Protein AF-A0A960IHN1-F1 (afdb_monomer)

Foldseek 3Di:
DQAVVQLVVDDPQQNLLVVLCVVQPCQPCPPVCCPDPQWPDPDPQKIKGWRQFTNVRSCVVRPHPPPDPPDGDGFTKIWIWGDDPDHDIDGQHIHGCVVVVDPVVVVVVVVSSVVSVVVVVVVVVVD

Radius of gyration: 14.68 Å; Cα contacts (8 Å, |Δi|>4): 184; chains: 1; bounding box: 37×28×40 Å

Sequence (127 aa):
MPFERFMSDLTEDAIDALDLALELVLRVRGIDLVRTEWLKPLGGGLHEFRVRHDAGEVSRMFGGSLEHAQKRHRVLLRVFVHFHGDRVVLLLGGYDKGRDPKPRRQEQEIRKARRLLQQFRDQQRRR

Solvent-accessible surface area (backbone atoms only — not comparable to full-atom values): 7153 Å² total; per-residue (Å²): 107,62,33,59,56,38,58,72,74,50,53,70,69,51,46,50,16,47,52,48,41,42,60,59,44,46,68,69,49,49,76,70,34,57,84,43,91,46,20,43,80,70,58,97,68,37,29,38,36,43,46,67,46,28,40,41,54,45,16,72,76,61,74,51,88,64,88,73,59,87,67,91,54,93,34,36,38,40,34,33,34,33,71,52,78,96,83,40,76,45,73,50,23,49,49,53,38,68,83,51,71,51,67,70,55,54,54,51,52,53,53,51,33,53,52,52,52,49,53,53,53,56,53,58,75,75,106

Mean predicted aligned error: 4.45 Å
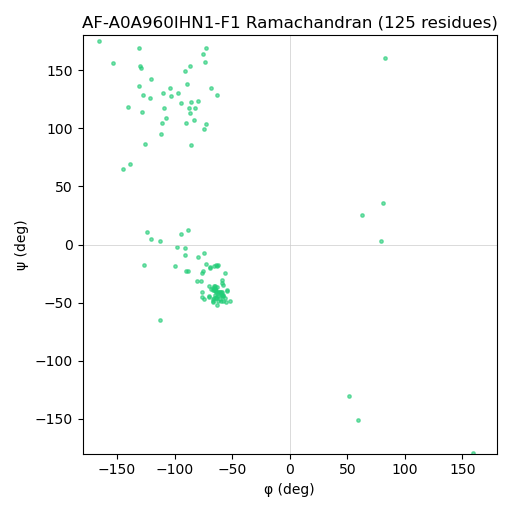
Secondary structure (DSSP, 8-state):
-HHHHHHHTS-HHHHHHHHHIIIIIIHHHGGGGGGSTTEEEEETTEEEEEE-S-HHHHHHHHT-------S-----EEEEEEEETTTEEEEEEEEETTT---HHHHHHHHHHHHHHHHHHHHHHHT-

Structure (mmCIF, N/CA/C/O backbone):
data_AF-A0A960IHN1-F1
#
_entry.id   AF-A0A960IHN1-F1
#
loop_
_atom_site.group_PDB
_atom_site.id
_atom_site.type_symbol
_atom_site.label_atom_id
_atom_site.label_alt_id
_atom_site.label_comp_id
_atom_site.label_asym_id
_atom_site.label_entity_id
_atom_site.label_seq_id
_atom_site.pdbx_PDB_ins_code
_atom_site.Cartn_x
_atom_site.Cartn_y
_atom_site.Cartn_z
_atom_site.occupancy
_atom_site.B_iso_or_equiv
_atom_site.auth_seq_id
_atom_site.auth_comp_id
_atom_site.auth_asym_id
_atom_site.auth_atom_id
_atom_site.pdbx_PDB_model_num
ATOM 1 N N . MET A 1 1 ? -4.156 14.069 -0.110 1.00 63.16 1 MET A N 1
ATOM 2 C CA . MET A 1 1 ? -3.957 12.988 0.889 1.00 63.16 1 MET A CA 1
ATOM 3 C C . MET A 1 1 ? -2.505 12.490 0.865 1.00 63.16 1 MET A C 1
ATOM 5 O O . MET A 1 1 ? -1.876 12.590 -0.181 1.00 63.16 1 MET A O 1
ATOM 9 N N . PRO A 1 2 ? -1.922 11.980 1.970 1.00 80.75 2 PRO A N 1
ATOM 10 C CA . PRO A 1 2 ? -0.522 11.520 1.997 1.00 80.75 2 PRO A CA 1
ATOM 11 C C . PRO A 1 2 ? -0.197 10.404 0.992 1.00 80.75 2 PRO A C 1
ATOM 13 O O . PRO A 1 2 ? 0.917 10.358 0.481 1.00 80.75 2 PRO A O 1
ATOM 16 N N . PHE A 1 3 ? -1.171 9.546 0.676 1.00 88.44 3 PHE A N 1
ATOM 17 C CA . PHE A 1 3 ? -1.033 8.510 -0.348 1.00 88.44 3 PHE A CA 1
ATOM 18 C C . PHE A 1 3 ? -0.975 9.079 -1.777 1.00 88.44 3 PHE A C 1
ATOM 20 O O . PHE A 1 3 ? -0.087 8.705 -2.530 1.00 88.44 3 PHE A O 1
ATOM 27 N N . GLU A 1 4 ? -1.833 10.041 -2.130 1.00 88.62 4 GLU A N 1
ATOM 28 C CA . GLU A 1 4 ? -1.804 10.705 -3.451 1.00 88.62 4 GLU A CA 1
ATOM 29 C C . GLU A 1 4 ? -0.458 11.385 -3.725 1.00 88.62 4 GLU A C 1
ATOM 31 O O . GLU A 1 4 ? 0.080 11.286 -4.820 1.00 88.62 4 GLU A O 1
ATOM 36 N N . ARG A 1 5 ? 0.122 12.039 -2.708 1.00 89.50 5 ARG A N 1
ATOM 37 C CA . ARG A 1 5 ? 1.457 12.644 -2.828 1.00 89.50 5 ARG A CA 1
ATOM 38 C C . ARG A 1 5 ? 2.542 11.590 -3.041 1.00 89.50 5 ARG A C 1
ATOM 40 O O . ARG A 1 5 ? 3.489 11.819 -3.776 1.00 89.50 5 ARG A O 1
ATOM 47 N N . PHE A 1 6 ? 2.422 10.448 -2.372 1.00 90.88 6 PHE A N 1
ATOM 48 C CA . PHE A 1 6 ? 3.329 9.333 -2.608 1.00 90.88 6 PHE A CA 1
ATOM 49 C C . PHE A 1 6 ? 3.215 8.825 -4.054 1.00 90.88 6 PHE A C 1
ATOM 51 O O . PHE A 1 6 ? 4.248 8.651 -4.689 1.00 90.88 6 PHE A O 1
ATOM 58 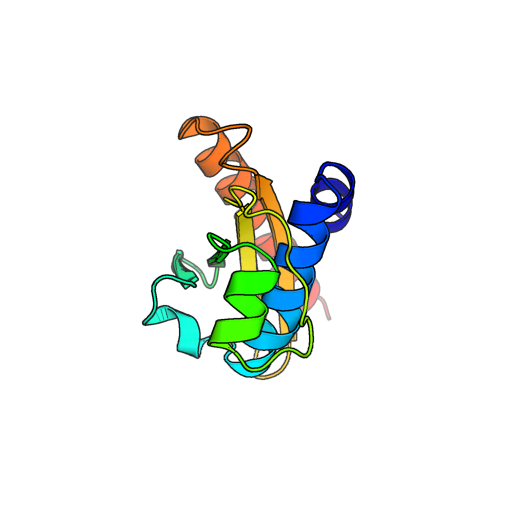N N . MET A 1 7 ? 1.997 8.664 -4.583 1.00 91.19 7 MET A N 1
ATOM 59 C CA . MET A 1 7 ? 1.762 8.262 -5.977 1.00 91.19 7 MET A CA 1
ATOM 60 C C . MET A 1 7 ? 2.384 9.240 -6.980 1.00 91.19 7 MET A C 1
ATOM 62 O O . MET A 1 7 ? 3.028 8.802 -7.925 1.00 91.19 7 MET A O 1
ATOM 66 N N . SER A 1 8 ? 2.256 10.554 -6.758 1.00 90.00 8 SER A N 1
ATOM 67 C CA . SER A 1 8 ? 2.804 11.565 -7.676 1.00 90.00 8 SER A CA 1
ATOM 68 C C . SER A 1 8 ? 4.334 11.586 -7.754 1.00 90.00 8 SER A C 1
ATOM 70 O O . SER A 1 8 ? 4.884 12.153 -8.692 1.00 90.00 8 SER A O 1
ATOM 72 N N . ASP A 1 9 ? 5.023 11.004 -6.768 1.00 90.94 9 ASP A N 1
ATOM 73 C CA . ASP A 1 9 ? 6.488 10.953 -6.713 1.00 90.94 9 ASP A CA 1
ATOM 74 C C . ASP A 1 9 ? 7.071 9.685 -7.382 1.00 90.94 9 ASP A C 1
ATOM 76 O O . ASP A 1 9 ? 8.300 9.520 -7.416 1.00 90.94 9 ASP A O 1
ATOM 80 N N . LEU A 1 10 ? 6.213 8.774 -7.863 1.00 92.62 10 LEU A N 1
ATOM 81 C CA . LEU A 1 10 ? 6.591 7.511 -8.502 1.00 92.62 10 LEU A CA 1
ATOM 82 C C . LEU A 1 10 ? 6.844 7.672 -10.006 1.00 92.62 10 LEU A C 1
ATOM 84 O O . LEU A 1 10 ? 6.296 8.549 -10.666 1.00 92.62 10 LEU A O 1
ATOM 88 N N . THR A 1 11 ? 7.675 6.785 -10.552 1.00 91.69 11 THR A N 1
ATOM 89 C CA . THR A 1 11 ? 7.811 6.611 -12.004 1.00 91.69 11 THR A CA 1
ATOM 90 C C . THR A 1 11 ? 6.589 5.888 -12.566 1.00 91.69 11 THR A C 1
ATOM 92 O O . THR A 1 11 ? 5.955 5.124 -11.839 1.00 91.69 11 THR A O 1
ATOM 95 N N . GLU A 1 12 ? 6.315 6.045 -13.862 1.00 90.56 12 GLU A N 1
ATOM 96 C CA . GLU A 1 12 ? 5.202 5.363 -14.548 1.00 90.56 12 GLU A CA 1
ATOM 97 C C . GLU A 1 12 ? 5.223 3.842 -14.304 1.00 90.56 12 GLU A C 1
ATOM 99 O O . GLU A 1 12 ? 4.255 3.297 -13.786 1.00 90.56 12 GLU A O 1
ATOM 104 N N . ASP A 1 13 ? 6.377 3.181 -14.475 1.00 89.81 13 ASP A N 1
ATOM 105 C CA . ASP A 1 13 ? 6.506 1.732 -14.218 1.00 89.81 13 ASP A CA 1
ATOM 106 C C . ASP A 1 13 ? 6.150 1.319 -12.774 1.00 89.81 13 ASP A C 1
ATOM 108 O O . ASP A 1 13 ? 5.685 0.207 -12.512 1.00 89.81 13 ASP A O 1
ATOM 112 N N . ALA A 1 14 ? 6.425 2.195 -11.802 1.00 92.31 14 ALA A N 1
ATOM 113 C CA . ALA A 1 14 ? 6.147 1.933 -10.394 1.00 92.31 14 ALA A CA 1
ATOM 114 C C . ALA A 1 14 ? 4.675 2.198 -10.057 1.00 92.31 14 ALA A C 1
ATOM 116 O O . ALA A 1 14 ? 4.135 1.516 -9.185 1.00 92.31 14 ALA A O 1
ATOM 117 N N . ILE A 1 15 ? 4.043 3.153 -10.748 1.00 93.62 15 ILE A N 1
ATOM 118 C CA . ILE A 1 15 ? 2.598 3.392 -10.698 1.00 93.62 15 ILE A CA 1
ATOM 119 C C . ILE A 1 15 ? 1.873 2.163 -11.245 1.00 93.62 15 ILE A C 1
ATOM 121 O O . ILE A 1 15 ? 1.087 1.576 -10.510 1.00 93.62 15 ILE A O 1
ATOM 125 N N . ASP A 1 16 ? 2.229 1.685 -12.439 1.00 92.31 16 ASP A N 1
ATOM 126 C CA . ASP A 1 16 ? 1.598 0.509 -13.056 1.00 92.31 16 ASP A CA 1
ATOM 127 C C . ASP A 1 16 ? 1.707 -0.739 -12.169 1.00 92.31 16 ASP A C 1
ATOM 129 O O . ASP A 1 16 ? 0.744 -1.487 -11.968 1.00 92.31 16 ASP A O 1
ATOM 133 N N . ALA A 1 17 ? 2.891 -0.964 -11.592 1.00 93.12 17 ALA A N 1
ATOM 134 C CA . ALA A 1 17 ? 3.111 -2.073 -10.674 1.00 93.12 17 ALA A CA 1
ATOM 135 C C . ALA A 1 17 ? 2.263 -1.950 -9.401 1.00 93.12 17 ALA A C 1
ATOM 137 O O . ALA A 1 17 ? 1.747 -2.953 -8.897 1.00 93.12 17 ALA A O 1
ATOM 138 N N . LEU A 1 18 ? 2.130 -0.736 -8.862 1.00 95.62 18 LEU A N 1
ATOM 139 C CA . LEU A 1 18 ? 1.326 -0.487 -7.676 1.00 95.62 18 LEU A CA 1
ATOM 140 C C . LEU A 1 18 ? -0.166 -0.638 -7.971 1.00 95.62 18 LEU A C 1
ATOM 142 O O . LEU A 1 18 ? -0.841 -1.318 -7.205 1.00 95.62 18 LEU A O 1
ATOM 146 N N . ASP A 1 19 ? -0.663 -0.083 -9.072 1.00 94.31 19 ASP A N 1
ATOM 147 C CA . ASP A 1 19 ? -2.074 -0.145 -9.453 1.00 94.31 19 ASP A CA 1
ATOM 148 C C . ASP A 1 19 ? -2.531 -1.594 -9.645 1.00 94.31 19 ASP A C 1
ATOM 150 O O . ASP A 1 19 ? -3.518 -2.024 -9.043 1.00 94.31 19 ASP A O 1
ATOM 154 N N . LEU A 1 20 ? -1.756 -2.414 -10.360 1.00 93.62 20 LEU A N 1
ATOM 155 C CA . LEU A 1 20 ? -2.059 -3.844 -10.480 1.00 93.62 20 LEU A CA 1
ATOM 156 C C . LEU A 1 20 ? -1.964 -4.580 -9.148 1.00 93.62 20 LEU A C 1
ATOM 158 O O . LEU A 1 20 ? -2.775 -5.464 -8.875 1.00 93.62 20 LEU A O 1
ATOM 162 N N . ALA A 1 21 ? -0.981 -4.249 -8.309 1.00 95.69 21 ALA A N 1
ATOM 163 C CA . ALA A 1 21 ? -0.861 -4.869 -6.996 1.00 95.69 21 ALA A CA 1
ATOM 164 C C . ALA A 1 21 ? -2.048 -4.497 -6.090 1.00 95.69 21 ALA A C 1
ATOM 166 O O . ALA A 1 21 ? -2.511 -5.330 -5.309 1.00 95.69 21 ALA A O 1
ATOM 167 N N . LEU A 1 22 ? -2.570 -3.274 -6.192 1.00 95.56 22 LEU A N 1
ATOM 168 C CA . LEU A 1 22 ? -3.773 -2.858 -5.480 1.00 95.56 22 LEU A CA 1
ATOM 169 C C . LEU A 1 22 ? -4.999 -3.625 -5.988 1.00 95.56 22 LEU A C 1
ATOM 171 O O . LEU A 1 22 ? -5.715 -4.204 -5.171 1.00 95.56 22 LEU A O 1
ATOM 175 N N . GLU A 1 23 ? -5.203 -3.693 -7.303 1.00 94.00 23 GLU A N 1
ATOM 176 C CA . GLU A 1 23 ? -6.402 -4.289 -7.903 1.00 94.00 23 GLU A CA 1
ATOM 177 C C . GLU A 1 23 ? -6.421 -5.821 -7.853 1.00 94.00 23 GLU A C 1
ATOM 179 O O . GLU A 1 23 ? -7.420 -6.411 -7.448 1.00 94.00 23 GLU A O 1
ATOM 184 N N . LEU A 1 24 ? -5.324 -6.485 -8.221 1.00 93.88 24 LEU A N 1
ATOM 185 C CA . LEU A 1 24 ? -5.281 -7.946 -8.357 1.00 93.88 24 LEU A CA 1
ATOM 186 C C . LEU A 1 24 ? -4.875 -8.662 -7.066 1.00 93.88 24 LEU A C 1
ATOM 188 O O . LEU A 1 24 ? -5.182 -9.843 -6.890 1.00 93.88 24 LEU A O 1
ATOM 192 N N . VAL A 1 25 ? -4.176 -7.973 -6.157 1.00 94.69 25 VAL A N 1
ATOM 193 C CA . VAL A 1 25 ? -3.623 -8.594 -4.943 1.00 94.69 25 VAL A CA 1
ATOM 194 C C . VAL A 1 25 ? -4.315 -8.068 -3.694 1.00 94.69 25 VAL A C 1
ATOM 196 O O . VAL A 1 25 ? -4.989 -8.837 -3.006 1.00 94.69 25 VAL A O 1
ATOM 199 N N . LEU A 1 26 ? -4.167 -6.776 -3.386 1.00 95.12 26 LEU A N 1
ATOM 200 C CA . LEU A 1 26 ? -4.647 -6.209 -2.124 1.00 95.12 26 LEU A CA 1
ATOM 201 C C . LEU A 1 26 ? -6.174 -6.218 -2.034 1.00 95.12 26 LEU A C 1
ATOM 203 O O . LEU A 1 26 ? -6.717 -6.637 -1.014 1.00 95.12 26 LEU A O 1
ATOM 207 N N . ARG A 1 27 ? -6.864 -5.785 -3.091 1.00 93.81 27 ARG A N 1
ATOM 208 C CA . ARG A 1 27 ? -8.329 -5.732 -3.145 1.00 93.81 27 ARG A CA 1
ATOM 209 C C . ARG A 1 27 ? -8.962 -7.122 -3.099 1.00 93.81 27 ARG A C 1
ATOM 211 O O . ARG A 1 27 ? -9.977 -7.294 -2.435 1.00 93.81 27 ARG A O 1
ATOM 218 N N . VAL A 1 28 ? -8.364 -8.100 -3.782 1.00 92.44 28 VAL A N 1
ATOM 219 C CA . VAL A 1 28 ? -8.902 -9.467 -3.886 1.00 92.44 28 VAL A CA 1
ATOM 220 C C . VAL A 1 28 ? -8.676 -10.265 -2.605 1.00 92.44 28 VAL A C 1
ATOM 222 O O . VAL A 1 28 ? -9.579 -10.955 -2.144 1.00 92.44 28 VAL A O 1
ATOM 225 N N . ARG A 1 29 ? -7.466 -10.203 -2.037 1.00 92.38 29 ARG A N 1
ATOM 226 C CA . ARG A 1 29 ? -7.064 -11.068 -0.913 1.00 92.38 29 ARG A CA 1
ATOM 227 C C . ARG A 1 29 ? -7.152 -10.384 0.446 1.00 92.38 29 ARG A C 1
ATOM 229 O O . ARG A 1 29 ? -7.153 -11.060 1.469 1.00 92.38 29 ARG A O 1
ATOM 236 N N . GLY A 1 30 ? -7.195 -9.055 0.480 1.00 92.94 30 GLY A N 1
ATOM 237 C CA . GLY A 1 30 ? -7.375 -8.289 1.705 1.00 92.94 30 GLY A CA 1
ATOM 238 C C . GLY A 1 30 ? -6.393 -8.672 2.818 1.00 92.94 30 GLY A C 1
ATOM 239 O O . GLY A 1 30 ? -5.177 -8.743 2.618 1.00 92.94 30 GLY A O 1
ATOM 240 N N . ILE A 1 31 ? -6.941 -8.915 4.011 1.00 93.50 31 ILE A N 1
ATOM 241 C CA . ILE A 1 31 ? -6.181 -9.250 5.221 1.00 93.50 31 ILE A CA 1
ATOM 242 C C . ILE A 1 31 ? -5.533 -10.644 5.165 1.00 93.50 31 ILE A C 1
ATOM 244 O O . ILE A 1 31 ? -4.530 -10.872 5.844 1.00 93.50 31 ILE A O 1
ATOM 248 N N . ASP A 1 32 ? -6.007 -11.556 4.312 1.00 93.12 32 ASP A N 1
ATOM 249 C CA . ASP A 1 32 ? -5.447 -12.914 4.210 1.00 93.12 32 ASP A CA 1
ATOM 250 C C . ASP A 1 32 ? -3.989 -12.908 3.725 1.00 93.12 32 ASP A C 1
ATOM 252 O O . ASP A 1 32 ? -3.224 -13.848 3.964 1.00 93.12 32 ASP A O 1
ATOM 256 N N . LEU A 1 33 ? -3.551 -11.796 3.125 1.00 94.12 33 LEU A N 1
ATOM 257 C CA . LEU A 1 33 ? -2.162 -11.565 2.746 1.00 94.12 33 LEU A CA 1
ATOM 258 C C . LEU A 1 33 ? -1.190 -11.539 3.933 1.00 94.12 33 LEU A C 1
ATOM 260 O O . LEU A 1 33 ? 0.007 -11.692 3.693 1.00 94.12 33 LEU A O 1
ATOM 264 N N . VAL A 1 34 ? -1.640 -11.363 5.188 1.00 93.06 34 VAL A N 1
ATOM 265 C CA . VAL A 1 34 ? -0.760 -11.305 6.383 1.00 93.06 34 VAL A CA 1
ATOM 266 C C . VAL A 1 34 ? 0.123 -12.552 6.511 1.00 93.06 34 VAL A C 1
ATOM 268 O O . VAL A 1 34 ? 1.202 -12.501 7.100 1.00 93.06 34 VAL A O 1
ATOM 271 N N . ARG A 1 35 ? -0.308 -13.676 5.930 1.00 88.19 35 ARG A N 1
ATOM 272 C CA . ARG A 1 35 ? 0.423 -14.952 5.917 1.00 88.19 35 ARG A CA 1
ATOM 273 C C . ARG A 1 35 ? 1.383 -15.095 4.730 1.00 88.19 35 ARG A C 1
ATOM 275 O O . ARG A 1 35 ? 1.854 -16.193 4.456 1.00 88.19 35 ARG A O 1
ATOM 282 N N . THR A 1 36 ? 1.646 -14.011 4.006 1.00 94.25 36 THR A N 1
ATOM 283 C CA . THR A 1 36 ? 2.438 -14.000 2.770 1.00 94.25 36 THR A CA 1
ATOM 284 C C . THR A 1 36 ? 3.513 -12.912 2.812 1.00 94.25 36 THR A C 1
ATOM 286 O O . THR A 1 36 ? 3.485 -12.008 3.645 1.00 94.25 36 THR A O 1
ATOM 289 N N . GLU A 1 37 ? 4.441 -12.943 1.855 1.00 94.88 37 GLU A N 1
ATOM 290 C CA . GLU A 1 37 ? 5.467 -11.899 1.697 1.00 94.88 37 GLU A CA 1
ATOM 291 C C . GLU A 1 37 ? 4.892 -10.505 1.366 1.00 94.88 37 GLU A C 1
ATOM 293 O O . GLU A 1 37 ? 5.582 -9.495 1.555 1.00 94.88 37 GLU A O 1
ATOM 298 N N . TRP A 1 38 ? 3.641 -10.443 0.894 1.00 96.69 38 TRP A N 1
ATOM 299 C CA . TRP A 1 38 ? 2.979 -9.222 0.434 1.00 96.69 38 TRP A CA 1
ATOM 300 C C . TRP A 1 38 ? 2.520 -8.311 1.564 1.00 96.69 38 TRP A C 1
ATOM 302 O O . TRP A 1 38 ? 2.391 -7.113 1.335 1.00 96.69 38 TRP A O 1
ATOM 312 N N . LEU A 1 39 ? 2.272 -8.822 2.771 1.00 97.69 39 LEU A N 1
ATOM 313 C CA . LEU A 1 39 ? 1.688 -8.014 3.838 1.00 97.69 39 LEU A CA 1
ATOM 314 C C . LEU A 1 39 ? 2.332 -8.326 5.185 1.00 97.69 39 LEU A C 1
ATOM 316 O O . LEU A 1 39 ? 2.245 -9.432 5.704 1.00 97.69 39 LEU A O 1
ATOM 320 N N . LYS A 1 40 ? 2.967 -7.316 5.780 1.00 97.44 40 LYS A N 1
ATOM 321 C CA . LYS A 1 40 ? 3.590 -7.427 7.100 1.00 97.44 40 LYS A CA 1
ATOM 322 C C . LYS A 1 40 ? 2.722 -6.747 8.162 1.00 97.44 40 LYS A C 1
ATOM 324 O O . LYS A 1 40 ? 2.433 -5.557 8.009 1.00 97.44 40 LYS A O 1
ATOM 329 N N . PRO A 1 41 ? 2.374 -7.412 9.275 1.00 97.12 41 PRO A N 1
ATOM 330 C CA . PRO A 1 41 ? 1.743 -6.735 10.401 1.00 97.12 41 PRO A CA 1
ATOM 331 C C . PRO A 1 41 ? 2.733 -5.774 11.082 1.00 97.12 41 PRO A C 1
ATOM 333 O O . PRO A 1 41 ? 3.890 -6.118 11.333 1.00 97.12 41 PRO A O 1
ATOM 336 N N . LEU A 1 42 ? 2.276 -4.554 11.387 1.00 96.88 42 LEU A N 1
ATOM 337 C CA . LEU A 1 42 ? 3.034 -3.523 12.121 1.00 96.88 42 LEU A CA 1
ATOM 338 C C . LEU A 1 42 ? 2.454 -3.223 13.517 1.00 96.88 42 LEU A C 1
ATOM 340 O O . LEU A 1 42 ? 2.952 -2.331 14.217 1.00 96.88 42 LEU A O 1
ATOM 344 N N . GLY A 1 43 ? 1.412 -3.961 13.909 1.00 95.81 43 GLY A N 1
ATOM 345 C CA . GLY A 1 43 ? 0.692 -3.808 15.172 1.00 95.81 43 GLY A CA 1
ATOM 346 C C . GLY A 1 43 ? -0.377 -2.711 15.139 1.00 95.81 43 GLY A C 1
ATOM 347 O O . GLY A 1 43 ? -0.375 -1.824 14.285 1.00 95.81 43 GLY A O 1
ATOM 348 N N . GLY A 1 44 ? -1.328 -2.780 16.076 1.00 93.50 44 GLY A N 1
ATOM 349 C CA . GLY A 1 44 ? -2.385 -1.773 16.224 1.00 93.50 44 GLY A CA 1
ATOM 350 C C . GLY A 1 44 ? -3.324 -1.656 15.017 1.00 93.50 44 GLY A C 1
ATOM 351 O O . GLY A 1 44 ? -3.888 -0.585 14.798 1.00 93.50 44 GLY A O 1
ATOM 352 N N . GLY A 1 45 ? -3.474 -2.722 14.223 1.00 94.50 45 GLY A N 1
ATOM 353 C CA . GLY A 1 45 ? -4.276 -2.754 12.992 1.00 94.50 45 GLY A CA 1
ATOM 354 C C . GLY A 1 45 ? -3.601 -2.139 11.759 1.00 94.50 45 GLY A C 1
ATOM 355 O O . GLY A 1 45 ? -4.233 -2.075 10.705 1.00 94.50 45 GLY A O 1
ATOM 356 N N . LEU A 1 46 ? -2.348 -1.688 11.874 1.00 97.62 46 LEU A N 1
ATOM 357 C CA . LEU A 1 46 ? -1.554 -1.175 10.759 1.00 97.62 46 LEU A CA 1
ATOM 358 C C . LEU A 1 46 ? 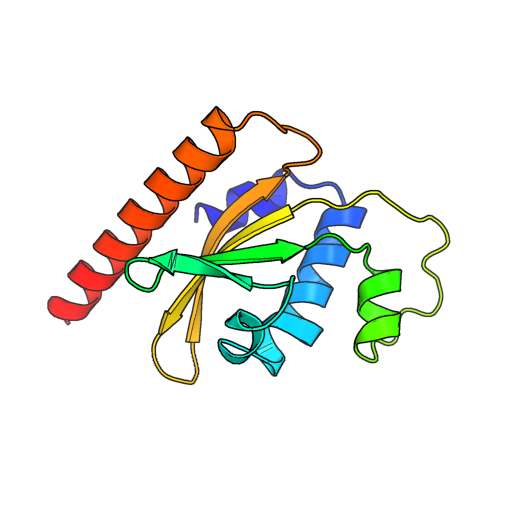-0.771 -2.308 10.086 1.00 97.62 46 LEU A C 1
ATOM 360 O O . LEU A 1 46 ? -0.157 -3.135 10.767 1.00 97.62 46 LEU A O 1
ATOM 364 N N . HIS A 1 47 ? -0.731 -2.292 8.756 1.00 98.19 47 HIS A N 1
ATOM 365 C CA . HIS A 1 47 ? 0.007 -3.255 7.946 1.00 98.19 47 HIS A CA 1
ATOM 366 C C . HIS A 1 47 ? 0.878 -2.550 6.903 1.00 98.19 47 HIS A C 1
ATOM 368 O O . HIS A 1 47 ? 0.588 -1.434 6.478 1.00 98.19 47 HIS A O 1
ATOM 374 N N . GLU A 1 48 ? 1.959 -3.209 6.498 1.00 98.12 48 GLU A N 1
ATOM 375 C CA . GLU A 1 48 ? 2.829 -2.803 5.394 1.00 98.12 48 GLU A CA 1
ATOM 376 C C . GLU A 1 48 ? 2.590 -3.738 4.211 1.00 98.12 48 GLU A C 1
ATOM 378 O O . GLU A 1 48 ? 3.000 -4.899 4.250 1.00 98.12 48 GLU A O 1
ATOM 383 N N . PHE A 1 49 ? 1.950 -3.224 3.167 1.00 98.19 49 PHE A N 1
ATOM 384 C CA . PHE A 1 49 ? 1.818 -3.874 1.873 1.00 98.19 49 PHE A CA 1
ATOM 385 C C . PHE A 1 49 ? 3.107 -3.682 1.062 1.00 98.19 49 PHE A C 1
ATOM 387 O O . PHE A 1 49 ? 3.604 -2.565 0.881 1.00 98.19 49 PHE A O 1
ATOM 394 N N . ARG A 1 50 ? 3.704 -4.792 0.637 1.00 97.69 50 ARG A N 1
ATOM 395 C CA . ARG A 1 50 ? 5.058 -4.890 0.092 1.00 97.69 50 ARG A CA 1
ATOM 396 C C . ARG A 1 50 ? 4.993 -5.242 -1.384 1.00 97.69 50 ARG A C 1
ATOM 398 O O . ARG A 1 50 ? 4.993 -6.415 -1.737 1.00 97.69 50 ARG A O 1
ATOM 405 N N . VAL A 1 51 ? 5.040 -4.228 -2.238 1.00 96.81 51 VAL A N 1
ATOM 406 C CA . VAL A 1 51 ? 5.147 -4.437 -3.685 1.00 96.81 51 VAL A CA 1
ATOM 407 C C . VAL A 1 51 ? 6.627 -4.571 -4.035 1.00 96.81 51 VAL A C 1
ATOM 409 O O . VAL A 1 51 ? 7.420 -3.651 -3.821 1.00 96.81 51 VAL A O 1
ATOM 412 N N . ARG A 1 52 ? 7.020 -5.766 -4.477 1.00 95.50 52 ARG A N 1
ATOM 413 C CA . ARG A 1 52 ? 8.404 -6.108 -4.864 1.00 95.50 52 ARG A CA 1
ATOM 414 C C . ARG A 1 52 ? 8.524 -6.560 -6.320 1.00 95.50 52 ARG A C 1
ATOM 416 O O . ARG A 1 52 ? 9.591 -7.001 -6.727 1.00 95.50 52 ARG A O 1
ATOM 423 N N . HIS A 1 53 ? 7.412 -6.493 -7.037 1.00 93.12 53 HIS A N 1
ATOM 424 C CA . HIS A 1 53 ? 7.215 -7.055 -8.358 1.00 93.12 53 HIS A CA 1
ATOM 425 C C . HIS A 1 53 ? 6.850 -5.933 -9.314 1.00 93.12 53 HIS A C 1
ATOM 427 O O . HIS A 1 53 ? 6.139 -5.009 -8.913 1.00 93.12 53 HIS A O 1
ATOM 433 N N . ASP A 1 54 ? 7.349 -6.008 -10.543 1.00 91.12 54 ASP A N 1
ATOM 434 C CA . ASP A 1 54 ? 6.893 -5.123 -11.611 1.00 91.12 54 ASP A CA 1
ATOM 435 C C . ASP A 1 54 ? 5.481 -5.499 -12.088 1.00 91.12 54 ASP A C 1
ATOM 437 O O . ASP A 1 54 ? 4.936 -6.550 -11.735 1.00 91.12 54 ASP A O 1
ATOM 441 N N . ALA A 1 55 ? 4.879 -4.629 -12.899 1.00 88.88 55 ALA A N 1
ATOM 442 C CA . ALA A 1 55 ? 3.530 -4.818 -13.420 1.00 88.88 55 ALA A CA 1
ATOM 443 C C . ALA A 1 55 ? 3.350 -6.165 -14.149 1.00 88.88 55 ALA A C 1
ATOM 445 O O . ALA A 1 55 ? 2.346 -6.857 -13.964 1.00 88.88 55 ALA A O 1
ATOM 446 N N . GLY A 1 56 ? 4.349 -6.585 -14.931 1.00 87.75 56 GLY A N 1
ATOM 447 C CA . GLY A 1 56 ? 4.316 -7.848 -15.668 1.00 87.75 56 GLY A CA 1
ATOM 448 C C . GLY A 1 56 ? 4.424 -9.080 -14.773 1.00 87.75 56 GLY A C 1
ATOM 449 O O . GLY A 1 56 ? 3.820 -10.114 -15.057 1.00 87.75 56 GLY A O 1
ATOM 450 N N . GLU A 1 57 ? 5.197 -9.009 -13.693 1.00 90.56 57 GLU A N 1
ATOM 451 C CA . GLU A 1 57 ? 5.264 -10.045 -12.662 1.00 90.56 57 GLU A CA 1
ATOM 452 C C . GLU A 1 57 ? 3.943 -10.173 -11.901 1.00 90.56 57 GLU A C 1
ATOM 454 O O . GLU A 1 57 ? 3.447 -11.292 -11.760 1.00 90.56 57 GLU A O 1
ATOM 459 N N . VAL A 1 58 ? 3.337 -9.056 -11.476 1.00 90.12 58 VAL A N 1
ATOM 460 C CA . VAL A 1 58 ? 2.018 -9.065 -10.817 1.00 90.12 58 VAL A CA 1
ATOM 461 C C . VAL A 1 58 ? 0.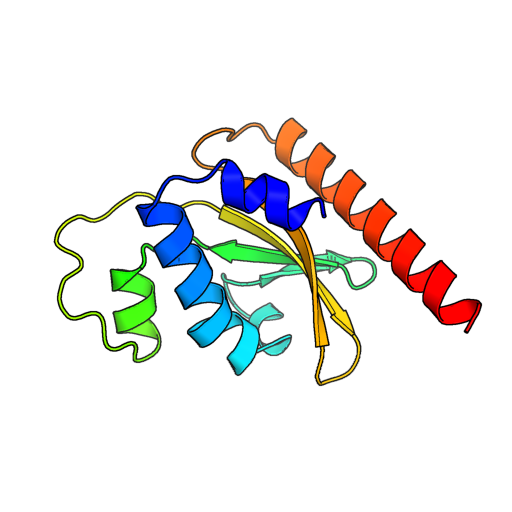965 -9.674 -11.743 1.00 90.12 58 VAL A C 1
ATOM 463 O O . VAL A 1 58 ? 0.247 -10.588 -11.338 1.00 90.12 58 VAL A O 1
ATOM 466 N N . SER A 1 59 ? 0.923 -9.223 -13.000 1.00 88.69 59 SER A N 1
ATOM 467 C CA . SER A 1 59 ? 0.002 -9.727 -14.021 1.00 88.69 59 SER A CA 1
ATOM 468 C C . SER A 1 59 ? 0.121 -11.248 -14.189 1.00 88.69 59 SER A C 1
ATOM 470 O O . SER A 1 59 ? -0.873 -11.965 -14.077 1.00 88.69 59 SER A O 1
ATOM 472 N N . ARG A 1 60 ? 1.343 -11.778 -14.339 1.00 88.56 60 ARG A N 1
ATOM 473 C CA . ARG A 1 60 ? 1.580 -13.227 -14.481 1.00 88.56 60 ARG A CA 1
ATOM 474 C C . ARG A 1 60 ? 1.211 -14.037 -13.238 1.00 88.56 60 ARG A C 1
ATOM 476 O O . ARG A 1 60 ? 0.760 -15.168 -13.371 1.00 88.56 60 ARG A O 1
ATOM 483 N N . MET A 1 61 ? 1.425 -13.494 -12.041 1.00 89.06 61 MET A N 1
ATOM 484 C CA . MET A 1 61 ? 1.145 -14.206 -10.787 1.00 89.06 61 MET A CA 1
ATOM 485 C C . MET A 1 61 ? -0.346 -14.249 -10.439 1.00 89.06 61 MET A C 1
ATOM 487 O O . MET A 1 61 ? -0.789 -15.202 -9.798 1.00 89.06 61 MET A O 1
ATOM 491 N N . PHE A 1 62 ? -1.107 -13.220 -10.821 1.00 88.12 62 PHE A N 1
ATOM 492 C CA . PHE A 1 62 ? -2.489 -13.027 -10.367 1.00 88.12 62 PHE A CA 1
ATOM 493 C C . PHE A 1 62 ? -3.517 -12.912 -11.504 1.00 88.12 62 PHE A C 1
ATOM 495 O O . PHE A 1 62 ? -4.674 -12.608 -11.233 1.00 88.12 62 PHE A O 1
ATOM 502 N N . GLY A 1 63 ? -3.129 -13.209 -12.750 1.00 77.44 63 GLY A N 1
ATOM 503 C CA . GLY A 1 63 ? -4.049 -13.323 -13.888 1.00 77.44 63 GLY A CA 1
ATOM 504 C C . GLY A 1 63 ? -4.453 -11.992 -14.531 1.00 77.44 63 GLY A C 1
ATOM 505 O O . GLY A 1 63 ? -5.600 -11.843 -14.942 1.00 77.44 63 GLY A O 1
ATOM 506 N N . GLY A 1 64 ? -3.541 -11.018 -14.601 1.00 67.62 64 GLY A N 1
ATOM 507 C CA . GLY A 1 64 ? -3.747 -9.773 -15.351 1.00 67.62 64 GLY A CA 1
ATOM 508 C C . GLY A 1 64 ? -3.620 -9.965 -16.872 1.00 67.62 64 GLY A C 1
ATOM 509 O O . GLY A 1 64 ? -3.074 -10.964 -17.337 1.00 67.62 64 GLY A O 1
ATOM 510 N N . SER A 1 65 ? -4.106 -8.997 -17.661 1.00 63.97 65 SER A N 1
ATOM 511 C CA . SER A 1 65 ? -4.080 -9.042 -19.136 1.00 63.97 65 SER A CA 1
ATOM 512 C C . SER A 1 65 ? -2.880 -8.333 -19.780 1.00 63.97 65 SER A C 1
ATOM 514 O O . SER A 1 65 ? -2.853 -8.152 -20.998 1.00 63.97 65 SER A O 1
ATOM 516 N N . LEU A 1 66 ? -1.880 -7.907 -18.998 1.00 62.06 66 LEU A N 1
ATOM 517 C CA . LEU A 1 66 ? -0.690 -7.272 -19.567 1.00 62.06 66 LEU A CA 1
ATOM 518 C C . LEU A 1 66 ? 0.204 -8.326 -20.223 1.00 62.06 66 LEU A C 1
ATOM 520 O O . LEU A 1 66 ? 0.984 -8.998 -19.548 1.00 62.06 66 LEU A O 1
ATOM 524 N N . GLU A 1 67 ? 0.098 -8.438 -21.546 1.00 54.16 67 GLU A N 1
ATOM 525 C CA . GLU A 1 67 ? 0.907 -9.358 -22.353 1.00 54.16 67 GLU A CA 1
ATOM 526 C C . GLU A 1 67 ? 2.326 -8.842 -22.650 1.00 54.16 67 GLU A C 1
ATOM 528 O O . GLU A 1 67 ? 3.175 -9.604 -23.104 1.00 54.16 67 GLU A O 1
ATOM 533 N N . HIS A 1 68 ? 2.641 -7.573 -22.360 1.00 51.41 68 HIS A N 1
ATOM 534 C CA . HIS A 1 68 ? 3.890 -6.954 -22.817 1.00 51.41 68 HIS A CA 1
ATOM 535 C C . HIS A 1 68 ? 4.574 -6.078 -21.757 1.00 51.41 68 HIS A C 1
ATOM 537 O O . HIS A 1 68 ? 4.690 -4.868 -21.917 1.00 51.41 68 HIS A O 1
ATOM 543 N N . ALA A 1 69 ? 5.115 -6.682 -20.697 1.00 55.56 69 ALA A N 1
ATOM 544 C CA . ALA A 1 69 ? 6.134 -6.013 -19.881 1.00 55.56 69 ALA A CA 1
ATOM 545 C C . ALA A 1 69 ? 7.517 -6.248 -20.515 1.00 55.56 69 ALA A C 1
ATOM 547 O O . ALA A 1 69 ? 8.207 -7.218 -20.200 1.00 55.56 69 ALA A O 1
ATOM 548 N N . GLN A 1 70 ? 7.900 -5.403 -21.477 1.00 53.75 70 GLN A N 1
ATOM 549 C CA . GLN A 1 70 ? 9.134 -5.586 -22.260 1.00 53.75 70 GLN A CA 1
ATOM 550 C C . GLN A 1 70 ? 10.421 -5.297 -21.464 1.00 53.75 70 GLN A C 1
ATOM 552 O O . GLN A 1 70 ? 11.499 -5.742 -21.858 1.00 53.75 70 GLN A O 1
ATOM 557 N N . LYS A 1 71 ? 10.333 -4.601 -20.323 1.00 64.56 71 LYS A N 1
ATOM 558 C CA . LYS A 1 71 ? 11.456 -4.395 -19.400 1.00 64.56 71 LYS A CA 1
ATOM 559 C C . LYS A 1 71 ? 11.049 -4.727 -17.973 1.00 64.56 71 LYS A C 1
ATOM 561 O O . LYS A 1 71 ? 9.981 -4.344 -17.514 1.00 64.56 71 LYS A O 1
ATOM 566 N N . ARG A 1 72 ? 11.936 -5.436 -17.271 1.00 71.94 72 ARG A N 1
ATOM 567 C CA . ARG A 1 72 ? 11.815 -5.648 -15.828 1.00 71.94 72 ARG A CA 1
ATOM 568 C C . ARG A 1 72 ? 12.374 -4.434 -15.110 1.00 71.94 72 ARG A C 1
ATOM 570 O O . ARG A 1 72 ? 13.566 -4.143 -15.231 1.00 71.94 72 ARG A O 1
ATOM 577 N N . HIS A 1 73 ? 11.524 -3.751 -14.358 1.00 79.75 73 HIS A N 1
ATOM 578 C CA . HIS A 1 73 ? 11.914 -2.618 -13.529 1.00 79.75 73 HIS A CA 1
ATOM 579 C C . HIS A 1 73 ? 11.959 -3.066 -12.075 1.00 79.75 73 HIS A C 1
ATOM 581 O O . HIS A 1 73 ? 11.074 -3.764 -11.585 1.00 79.75 73 HIS A O 1
ATOM 587 N N . ARG A 1 74 ? 13.014 -2.687 -11.353 1.00 86.50 74 ARG A N 1
ATOM 588 C CA . ARG A 1 74 ? 13.111 -3.037 -9.937 1.00 86.50 74 ARG A CA 1
ATOM 589 C C . ARG A 1 74 ? 12.116 -2.195 -9.141 1.00 86.50 74 ARG A C 1
ATOM 591 O O . ARG A 1 74 ? 12.399 -1.042 -8.835 1.00 86.50 74 ARG A O 1
ATOM 598 N N . VAL A 1 75 ? 11.003 -2.799 -8.742 1.00 92.50 75 VAL A N 1
ATOM 599 C CA . VAL A 1 75 ? 9.986 -2.169 -7.891 1.00 92.50 75 VAL A CA 1
ATOM 600 C C . VAL A 1 75 ? 10.204 -2.570 -6.433 1.00 92.50 75 VAL A C 1
ATOM 602 O O . VAL A 1 75 ? 10.377 -3.745 -6.108 1.00 92.50 75 VAL A O 1
ATOM 605 N N . LEU A 1 76 ? 10.220 -1.594 -5.520 1.00 95.44 76 LEU A N 1
ATOM 606 C CA . LEU A 1 76 ? 10.342 -1.855 -4.083 1.00 95.44 76 LEU A CA 1
ATOM 607 C C . LEU A 1 76 ? 9.519 -0.861 -3.259 1.00 95.44 76 LEU A C 1
ATOM 609 O O . LEU A 1 76 ? 10.049 -0.090 -2.459 1.00 95.44 76 LEU A O 1
ATOM 613 N N . LEU A 1 77 ? 8.203 -0.910 -3.418 1.00 96.88 77 LEU A N 1
ATOM 614 C CA . LEU A 1 77 ? 7.284 -0.004 -2.737 1.00 96.88 77 LEU A CA 1
ATOM 615 C C . LEU A 1 77 ? 6.822 -0.586 -1.403 1.00 96.88 77 LEU A C 1
ATOM 617 O O . LEU A 1 77 ? 6.729 -1.806 -1.205 1.00 96.88 77 LEU A O 1
ATOM 621 N N . ARG A 1 78 ? 6.554 0.305 -0.453 1.00 97.56 78 ARG A N 1
ATOM 622 C CA . ARG A 1 78 ? 5.944 -0.020 0.835 1.00 97.56 78 ARG A CA 1
ATOM 623 C C . ARG A 1 78 ? 4.755 0.897 1.031 1.00 97.56 78 ARG A C 1
ATOM 625 O O . ARG A 1 78 ? 4.941 2.103 1.162 1.00 97.56 78 ARG A O 1
ATOM 632 N N . VAL A 1 79 ? 3.560 0.322 1.057 1.00 97.94 79 VAL A N 1
ATOM 633 C CA . VAL A 1 79 ? 2.308 1.048 1.276 1.00 97.94 79 VAL A CA 1
ATOM 634 C C . VAL A 1 79 ? 1.763 0.674 2.644 1.00 97.94 79 VAL A C 1
ATOM 636 O O . VAL A 1 79 ? 1.688 -0.499 2.998 1.00 97.94 79 VAL A O 1
ATOM 639 N N . PHE A 1 80 ? 1.410 1.667 3.446 1.00 97.94 80 PHE A N 1
ATOM 640 C CA . PHE A 1 80 ? 0.874 1.466 4.783 1.00 97.94 80 PHE A CA 1
ATOM 641 C C . PHE A 1 80 ? -0.644 1.472 4.732 1.00 97.94 80 P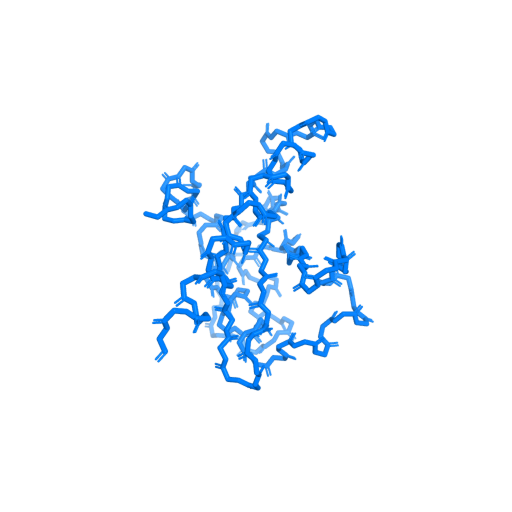HE A C 1
ATOM 643 O O . PHE A 1 80 ? -1.251 2.456 4.308 1.00 97.94 80 PHE A O 1
ATOM 650 N N . VAL A 1 81 ? -1.245 0.373 5.177 1.00 97.62 81 VAL A N 1
ATOM 651 C CA . VAL A 1 81 ? -2.677 0.127 5.019 1.00 97.62 81 VAL A CA 1
ATOM 652 C C . VAL A 1 81 ? -3.343 -0.264 6.331 1.00 97.62 81 VAL A C 1
ATOM 654 O O . VAL A 1 81 ? -2.715 -0.839 7.228 1.00 97.62 81 VAL A O 1
ATOM 657 N N . HIS A 1 82 ? -4.631 0.043 6.440 1.00 96.75 82 HIS A N 1
ATOM 658 C CA . HIS A 1 82 ? -5.497 -0.427 7.517 1.00 96.75 82 HIS A CA 1
ATOM 659 C C . HIS A 1 82 ? -6.751 -1.074 6.934 1.00 96.75 82 HIS A C 1
ATOM 661 O O . HIS A 1 82 ? -7.435 -0.465 6.118 1.00 96.75 82 HIS A O 1
ATOM 667 N N . PHE A 1 83 ? -7.061 -2.286 7.384 1.00 94.88 83 PHE A N 1
ATOM 668 C CA . PHE A 1 83 ? -8.300 -2.978 7.046 1.00 94.88 83 PHE A CA 1
ATOM 669 C C . PHE A 1 83 ? -9.376 -2.563 8.046 1.00 94.88 83 PHE A C 1
ATOM 671 O O . PHE A 1 83 ? -9.218 -2.769 9.252 1.00 94.88 83 PHE A O 1
ATOM 678 N N . HIS A 1 84 ? -10.429 -1.929 7.543 1.00 90.69 84 HIS A N 1
ATOM 679 C CA . HIS A 1 84 ? -11.556 -1.452 8.326 1.00 90.69 84 HIS A CA 1
ATOM 680 C C . HIS A 1 84 ? -12.799 -2.284 7.994 1.00 90.69 84 HIS A C 1
ATOM 682 O O . HIS A 1 84 ? -13.403 -2.130 6.929 1.00 90.69 84 HIS A O 1
ATOM 688 N N . GLY A 1 85 ? -13.159 -3.179 8.918 1.00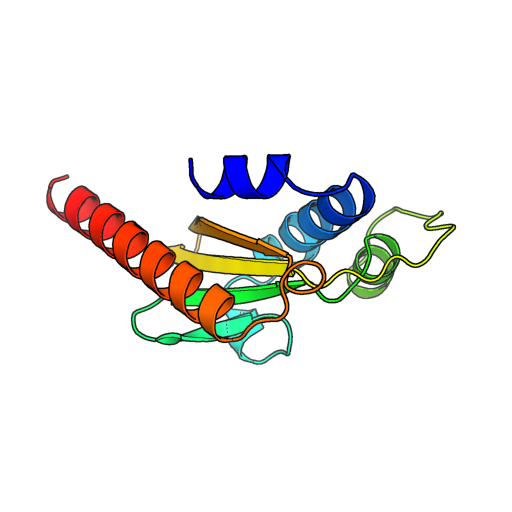 84.00 85 GLY A N 1
ATOM 689 C CA . GLY A 1 85 ? -14.151 -4.224 8.660 1.00 84.00 85 GLY A CA 1
ATOM 690 C C . GLY A 1 85 ? -13.723 -5.125 7.499 1.00 84.00 85 GLY A C 1
ATOM 691 O O . GLY A 1 85 ? -12.531 -5.264 7.222 1.00 84.00 85 GLY A O 1
ATOM 692 N N . ASP A 1 86 ? -14.707 -5.675 6.789 1.00 76.44 86 ASP A N 1
ATOM 693 C CA . ASP A 1 86 ? -14.458 -6.689 5.753 1.00 76.44 86 ASP A CA 1
ATOM 694 C C . ASP A 1 86 ? -14.415 -6.115 4.328 1.00 76.44 86 ASP A C 1
ATOM 696 O O . ASP A 1 86 ? -14.229 -6.850 3.363 1.00 76.44 86 ASP A O 1
ATOM 700 N N . ARG A 1 87 ? -14.643 -4.803 4.164 1.00 82.50 87 ARG A N 1
ATOM 701 C CA . ARG A 1 87 ? -14.894 -4.194 2.840 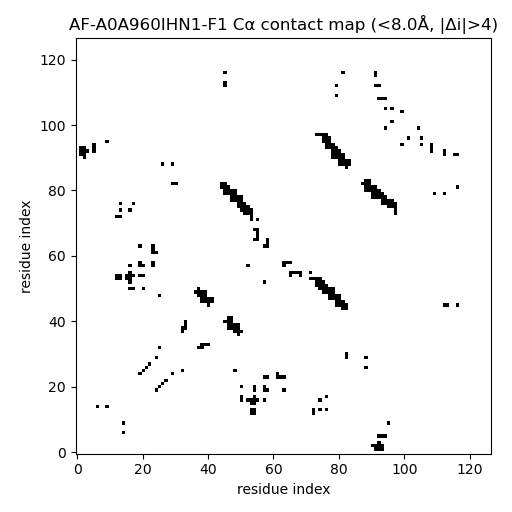1.00 82.50 87 ARG A CA 1
ATOM 702 C C . ARG A 1 87 ? -14.005 -3.012 2.489 1.00 82.50 87 ARG A C 1
ATOM 704 O O . ARG A 1 87 ? -13.948 -2.641 1.321 1.00 82.50 87 ARG A O 1
ATOM 711 N N . VAL A 1 88 ? -13.349 -2.388 3.468 1.00 90.88 88 VAL A N 1
ATOM 712 C CA . VAL A 1 88 ? -12.624 -1.131 3.247 1.00 90.88 88 VAL A CA 1
ATOM 713 C C . VAL A 1 88 ? -11.159 -1.292 3.617 1.00 90.88 88 VAL A C 1
ATOM 715 O O . VAL A 1 88 ? -10.817 -1.649 4.743 1.00 90.88 88 VAL A O 1
ATOM 718 N N . VAL A 1 89 ? -10.286 -0.956 2.670 1.00 94.81 89 VAL A N 1
ATOM 719 C CA . VAL A 1 89 ? -8.847 -0.830 2.903 1.00 94.81 89 VAL A CA 1
ATOM 720 C C . VAL A 1 89 ? -8.479 0.645 2.831 1.00 94.81 89 VAL A C 1
ATOM 722 O O . VAL A 1 89 ? -8.632 1.288 1.797 1.00 94.81 89 VAL A O 1
ATOM 725 N N . LEU A 1 90 ? -7.993 1.198 3.938 1.00 95.06 90 LEU A N 1
ATOM 726 C CA . LEU A 1 90 ? -7.489 2.565 3.987 1.00 95.06 90 LEU A CA 1
ATOM 727 C C . LEU A 1 90 ? -6.025 2.586 3.565 1.00 95.06 90 LEU A C 1
ATOM 729 O O . LEU A 1 90 ? -5.188 1.951 4.210 1.00 95.06 90 LEU A O 1
ATOM 733 N N . LEU A 1 91 ? -5.713 3.372 2.539 1.00 96.44 91 LEU A N 1
ATOM 734 C CA . LEU A 1 91 ? -4.347 3.655 2.108 1.00 96.44 91 LEU A CA 1
ATOM 735 C C . LEU A 1 91 ? -3.844 4.901 2.850 1.00 96.44 91 LEU A C 1
ATOM 737 O O . LEU A 1 91 ? -4.261 6.025 2.575 1.00 96.44 91 LEU A O 1
ATOM 741 N N . LEU A 1 92 ? -2.972 4.707 3.841 1.00 95.88 92 LEU A N 1
ATOM 742 C CA . LEU A 1 92 ? -2.527 5.779 4.743 1.00 95.88 92 LEU A CA 1
ATOM 743 C C . LEU A 1 92 ? -1.305 6.530 4.204 1.00 95.88 92 LEU A C 1
ATOM 745 O O . LEU A 1 92 ? -1.053 7.669 4.588 1.00 95.88 92 LEU A O 1
ATOM 749 N N . GLY A 1 93 ? -0.533 5.901 3.325 1.00 95.62 93 GLY A N 1
ATOM 750 C CA . GLY A 1 93 ? 0.659 6.479 2.717 1.00 95.62 93 GLY A CA 1
ATOM 751 C C . GLY A 1 93 ? 1.582 5.395 2.188 1.00 95.62 93 GLY A C 1
ATOM 752 O O . GLY A 1 93 ? 1.297 4.208 2.318 1.00 95.62 93 GLY A O 1
ATOM 753 N N . GLY A 1 94 ? 2.710 5.795 1.622 1.00 95.44 94 GLY A N 1
ATOM 754 C CA . GLY A 1 94 ? 3.720 4.861 1.156 1.00 95.44 94 GLY A CA 1
ATOM 755 C C . GLY A 1 94 ? 5.043 5.552 0.883 1.00 95.44 94 GLY A C 1
ATOM 756 O O . GLY A 1 94 ? 5.164 6.770 1.018 1.00 95.44 94 GLY A O 1
ATOM 757 N N . TYR A 1 95 ? 6.050 4.761 0.541 1.00 95.25 95 TYR A N 1
ATOM 758 C CA . TYR A 1 95 ? 7.307 5.276 0.016 1.00 95.25 95 TYR A CA 1
ATOM 759 C C . TYR A 1 95 ? 8.003 4.242 -0.870 1.00 95.25 95 TYR A C 1
ATOM 761 O O . TYR A 1 95 ? 7.806 3.029 -0.725 1.00 95.25 95 TYR A O 1
ATOM 769 N N . ASP A 1 96 ? 8.849 4.738 -1.770 1.00 94.69 96 ASP A N 1
ATOM 770 C CA . ASP A 1 96 ? 9.743 3.916 -2.575 1.00 94.69 96 ASP A CA 1
ATOM 771 C C . ASP A 1 96 ? 11.022 3.595 -1.784 1.00 94.69 96 ASP A C 1
ATOM 773 O O . ASP A 1 96 ? 11.888 4.448 -1.565 1.00 94.69 96 ASP A O 1
ATOM 777 N N . LYS A 1 97 ? 11.138 2.341 -1.335 1.00 92.06 97 LYS A N 1
ATOM 778 C CA . LYS A 1 97 ? 12.314 1.839 -0.610 1.00 92.06 97 LYS A CA 1
ATOM 779 C C . LYS A 1 97 ? 13.499 1.597 -1.544 1.00 92.06 97 LYS A C 1
ATOM 781 O O . LYS A 1 97 ? 14.629 1.554 -1.064 1.00 92.06 97 LYS A O 1
ATOM 786 N N . GLY A 1 98 ? 13.262 1.403 -2.840 1.00 90.12 98 GLY A N 1
ATOM 787 C CA . GLY A 1 98 ? 14.320 1.314 -3.843 1.00 90.12 98 GLY A CA 1
ATOM 788 C C . GLY A 1 98 ? 15.061 2.643 -3.959 1.00 90.12 98 GLY A C 1
ATOM 789 O O . GLY A 1 98 ? 16.290 2.657 -3.947 1.00 90.12 98 GLY A O 1
ATOM 790 N N . ARG A 1 99 ? 14.309 3.750 -3.964 1.00 90.25 99 ARG A N 1
ATOM 791 C CA . ARG A 1 99 ? 14.846 5.118 -4.000 1.00 90.25 99 ARG A CA 1
ATOM 792 C C . ARG A 1 99 ? 15.417 5.596 -2.660 1.00 90.25 99 ARG A C 1
ATOM 794 O O . ARG A 1 99 ? 16.467 6.232 -2.651 1.00 90.25 99 ARG A O 1
ATOM 801 N N . ASP A 1 100 ? 14.766 5.294 -1.532 1.00 89.12 100 ASP A N 1
ATOM 802 C CA . ASP A 1 100 ? 15.268 5.625 -0.185 1.00 89.12 100 ASP A CA 1
ATOM 803 C C . ASP A 1 100 ? 15.331 4.376 0.721 1.00 89.12 100 ASP A C 1
ATOM 805 O O . ASP A 1 100 ? 14.393 4.075 1.473 1.00 89.12 100 ASP A O 1
ATOM 809 N N . PRO A 1 101 ? 16.443 3.617 0.683 1.00 91.69 101 PRO A N 1
ATOM 810 C CA . PRO A 1 101 ? 16.554 2.348 1.399 1.00 91.69 101 PRO A CA 1
ATOM 811 C C . PRO A 1 101 ? 16.742 2.506 2.915 1.00 91.69 101 PRO A C 1
ATOM 813 O O . PRO A 1 101 ? 16.703 1.504 3.640 1.00 91.69 101 PRO A O 1
ATOM 816 N N . LYS A 1 102 ? 16.942 3.733 3.418 1.00 93.69 102 LYS A N 1
ATOM 817 C CA . LYS A 1 102 ? 17.364 3.994 4.801 1.00 93.69 102 LYS A CA 1
ATOM 818 C C . LYS A 1 102 ? 16.312 3.499 5.809 1.00 93.69 102 LYS A C 1
ATOM 820 O O . LYS A 1 102 ? 15.154 3.917 5.731 1.00 93.69 102 LYS A O 1
ATOM 825 N N . PRO A 1 103 ? 16.688 2.702 6.831 1.00 91.31 103 PRO A N 1
ATOM 826 C CA . PRO A 1 103 ? 15.753 2.250 7.871 1.00 91.31 103 PRO A CA 1
ATOM 827 C C . PRO A 1 103 ? 15.017 3.406 8.562 1.00 91.31 103 PRO A C 1
ATOM 829 O O . PRO A 1 103 ? 13.802 3.361 8.750 1.00 91.31 103 PRO A O 1
ATOM 832 N N . ARG A 1 104 ? 15.735 4.508 8.816 1.00 94.88 104 ARG A N 1
ATOM 833 C CA . ARG A 1 104 ? 15.180 5.733 9.403 1.00 94.88 104 ARG A CA 1
ATOM 834 C C . ARG A 1 104 ? 14.026 6.321 8.582 1.00 94.88 104 ARG A C 1
ATOM 836 O O . ARG A 1 104 ? 13.101 6.877 9.173 1.00 94.88 104 ARG A O 1
ATOM 843 N N . ARG A 1 105 ? 14.056 6.214 7.245 1.00 93.94 105 ARG A N 1
ATOM 844 C CA . ARG A 1 105 ? 12.953 6.668 6.382 1.00 93.94 105 ARG A CA 1
ATOM 845 C C . ARG A 1 105 ? 11.712 5.814 6.617 1.00 93.94 105 ARG A C 1
ATOM 847 O O . ARG A 1 105 ? 10.647 6.361 6.883 1.00 93.94 105 ARG A O 1
ATOM 854 N N . GLN A 1 106 ? 11.866 4.491 6.611 1.00 94.62 106 GLN A N 1
ATOM 855 C CA . GLN A 1 106 ? 10.769 3.552 6.864 1.00 94.62 106 GLN A CA 1
ATOM 856 C C . GLN A 1 106 ? 10.096 3.816 8.217 1.00 94.62 106 GLN A C 1
ATOM 858 O O . GLN A 1 106 ? 8.876 3.914 8.299 1.00 94.62 106 GLN A O 1
ATOM 863 N N . GLU A 1 107 ? 10.884 4.006 9.275 1.00 96.19 107 GLU A N 1
ATOM 864 C CA . GLU A 1 107 ? 10.368 4.322 10.611 1.00 96.19 107 GLU A CA 1
ATOM 865 C C . GLU A 1 107 ? 9.615 5.657 10.668 1.00 96.19 107 GLU A C 1
ATOM 867 O O . GLU A 1 107 ? 8.632 5.795 11.401 1.00 96.19 107 GLU A O 1
ATOM 872 N N . GLN A 1 108 ? 10.067 6.671 9.923 1.00 96.31 108 GLN A N 1
ATOM 873 C CA . GLN A 1 108 ? 9.351 7.943 9.814 1.00 96.31 108 GLN A CA 1
ATOM 874 C C . GLN A 1 108 ? 7.988 7.757 9.146 1.00 96.31 108 GLN A C 1
ATOM 876 O O . GLN A 1 108 ? 6.993 8.254 9.674 1.00 96.31 108 GLN A O 1
ATOM 881 N N . GLU A 1 109 ? 7.923 7.011 8.045 1.00 96.56 109 GLU A N 1
ATOM 882 C CA . GLU A 1 109 ? 6.663 6.766 7.342 1.00 96.56 109 GLU A CA 1
ATOM 883 C C . GLU A 1 109 ? 5.703 5.883 8.155 1.00 96.56 109 GLU A C 1
ATOM 885 O O . GLU A 1 109 ? 4.520 6.205 8.252 1.00 96.56 109 GLU A O 1
ATOM 890 N N . ILE A 1 110 ? 6.204 4.869 8.875 1.00 97.44 110 ILE A N 1
ATOM 891 C CA . ILE A 1 110 ? 5.394 4.084 9.825 1.00 97.44 110 ILE A CA 1
ATOM 892 C C . ILE A 1 110 ? 4.805 4.992 10.912 1.00 97.44 110 ILE A C 1
ATOM 894 O O . ILE A 1 110 ? 3.621 4.889 11.238 1.00 97.44 110 ILE A O 1
ATOM 898 N N . ARG A 1 111 ? 5.603 5.909 11.479 1.00 97.31 111 ARG A N 1
ATOM 899 C CA . ARG A 1 111 ? 5.107 6.863 12.486 1.00 97.31 111 ARG A CA 1
ATOM 900 C C . ARG A 1 111 ? 4.031 7.786 11.919 1.00 97.31 111 ARG A C 1
ATOM 902 O O . ARG A 1 111 ? 3.044 8.030 12.609 1.00 97.31 111 ARG A O 1
ATOM 909 N N . LYS A 1 112 ? 4.189 8.278 10.686 1.00 96.81 112 LYS A N 1
ATOM 910 C CA . LYS A 1 112 ? 3.162 9.086 10.008 1.00 96.81 112 LYS A CA 1
ATOM 911 C C . LYS A 1 112 ? 1.879 8.282 9.790 1.00 96.81 112 LYS A C 1
ATOM 913 O O . LYS A 1 112 ? 0.815 8.744 10.190 1.00 96.81 112 LYS A O 1
ATOM 918 N N . ALA A 1 113 ? 1.983 7.063 9.263 1.00 97.31 113 ALA A N 1
ATOM 919 C CA . ALA A 1 113 ? 0.837 6.185 9.038 1.00 97.31 113 ALA A CA 1
ATOM 920 C C . ALA A 1 113 ? 0.082 5.866 10.340 1.00 97.31 113 ALA A C 1
ATOM 922 O O . ALA A 1 113 ? -1.145 5.923 10.371 1.00 97.31 113 ALA A O 1
ATOM 923 N N . ARG A 1 114 ? 0.795 5.623 11.451 1.00 97.88 114 ARG A N 1
ATOM 924 C CA . ARG A 1 114 ? 0.174 5.442 12.778 1.00 97.88 114 ARG A CA 1
ATOM 925 C C . ARG A 1 114 ? -0.624 6.668 13.228 1.00 97.88 114 ARG A C 1
ATOM 927 O O . ARG A 1 114 ? -1.726 6.507 13.742 1.00 97.88 114 ARG A O 1
ATOM 934 N N . ARG A 1 115 ? -0.099 7.884 13.025 1.00 96.94 115 ARG A N 1
ATOM 935 C CA . ARG A 1 115 ? -0.817 9.129 13.363 1.00 96.94 115 ARG A CA 1
ATOM 936 C C . ARG A 1 115 ? -2.090 9.287 12.534 1.00 96.94 115 ARG A C 1
ATO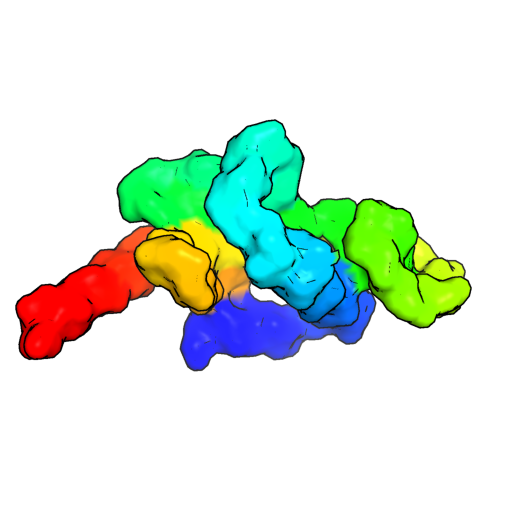M 938 O O . ARG A 1 115 ? -3.130 9.604 13.096 1.00 96.94 115 ARG A O 1
ATOM 945 N N . LEU A 1 116 ? -2.018 9.023 11.230 1.00 96.31 116 LEU A N 1
ATOM 946 C CA . LEU A 1 116 ? -3.175 9.096 10.331 1.00 96.31 116 LEU A CA 1
ATOM 947 C C . LEU A 1 116 ? -4.246 8.064 10.703 1.00 96.31 116 LEU A C 1
ATOM 949 O O . LEU A 1 116 ? -5.428 8.391 10.742 1.00 96.31 116 LEU A O 1
ATOM 953 N N . LEU A 1 117 ? -3.835 6.841 11.055 1.00 96.38 117 LEU A N 1
ATOM 954 C CA . LEU A 1 117 ? -4.757 5.816 11.540 1.00 96.38 117 LEU A CA 1
ATOM 955 C C . LEU A 1 117 ? -5.453 6.242 12.840 1.00 96.38 117 LEU A C 1
ATOM 957 O O . LEU A 1 117 ? -6.650 6.011 12.999 1.00 96.38 117 LEU A O 1
ATOM 961 N N . GLN A 1 118 ? -4.726 6.877 13.762 1.00 96.38 118 GLN A N 1
ATOM 962 C CA . GLN A 1 118 ? -5.328 7.403 14.985 1.00 96.38 118 GLN A CA 1
ATOM 963 C C . GLN A 1 118 ? -6.342 8.513 14.682 1.00 96.38 118 GLN A C 1
ATOM 965 O O . GLN A 1 118 ? -7.463 8.450 15.174 1.00 96.38 118 GLN A O 1
ATOM 970 N N . GLN A 1 119 ? -5.996 9.467 13.812 1.00 95.31 119 GLN A N 1
ATOM 971 C CA . GLN A 1 119 ? -6.909 10.536 13.389 1.00 95.31 119 GLN A CA 1
ATOM 972 C C . GLN A 1 119 ? -8.188 9.982 12.754 1.00 95.31 119 GLN A C 1
ATOM 974 O O . GLN A 1 119 ? -9.281 10.433 13.088 1.00 95.31 119 GLN A O 1
ATOM 979 N N . PHE A 1 120 ? -8.064 8.974 11.886 1.00 94.12 120 PHE A N 1
ATOM 980 C CA . PHE A 1 120 ? -9.217 8.282 11.31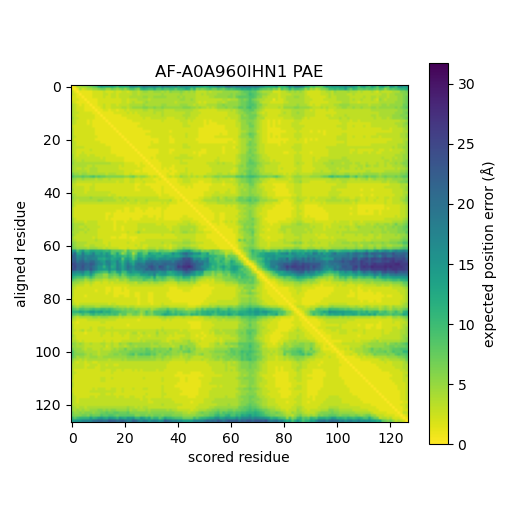5 1.00 94.12 120 PHE A CA 1
ATOM 981 C C . PHE A 1 120 ? -10.099 7.669 12.411 1.00 94.12 120 PHE A C 1
ATOM 983 O O . PHE A 1 120 ? -11.306 7.895 12.426 1.00 94.12 120 PHE A O 1
ATOM 990 N N . ARG A 1 121 ? -9.510 6.940 13.369 1.00 93.62 121 ARG A N 1
ATOM 991 C CA . ARG A 1 121 ? -10.253 6.326 14.485 1.00 93.62 121 ARG A CA 1
ATOM 992 C C . ARG A 1 121 ? -10.970 7.356 15.352 1.00 93.62 121 ARG A C 1
ATOM 994 O O . ARG A 1 121 ? -12.112 7.125 15.739 1.00 93.62 121 ARG A O 1
ATOM 1001 N N . ASP A 1 122 ? -10.327 8.483 15.634 1.00 94.56 122 ASP A N 1
ATOM 1002 C CA . ASP A 1 122 ? -10.920 9.559 16.429 1.00 94.56 122 ASP A CA 1
ATOM 1003 C C . ASP A 1 122 ? -12.101 10.209 15.699 1.00 94.56 122 ASP A C 1
ATOM 1005 O O . ASP A 1 122 ? -13.108 10.530 16.326 1.00 94.56 122 ASP A O 1
ATOM 1009 N N . GLN A 1 123 ? -12.017 10.359 14.373 1.00 92.06 123 GLN A N 1
ATOM 1010 C CA . GLN A 1 123 ? -13.130 10.840 13.551 1.00 92.06 123 GLN A CA 1
ATOM 1011 C C . GLN A 1 123 ? -14.302 9.855 13.527 1.00 92.06 123 GLN A C 1
ATOM 1013 O O . GLN A 1 123 ? -15.446 10.294 13.594 1.00 92.06 123 GLN A O 1
ATOM 1018 N N . GLN A 1 124 ? -14.037 8.545 13.473 1.00 89.06 124 GLN A N 1
ATOM 1019 C CA . GLN A 1 124 ? -15.092 7.526 13.522 1.00 89.06 124 GLN A CA 1
ATOM 1020 C C . GLN A 1 124 ? -15.839 7.523 14.859 1.00 89.06 124 GLN A C 1
ATOM 1022 O O . GLN A 1 124 ? -17.045 7.356 14.866 1.00 89.06 124 GLN A O 1
ATOM 1027 N N . ARG A 1 125 ? -15.153 7.750 15.988 1.00 88.12 125 ARG A N 1
ATOM 1028 C CA . ARG A 1 125 ? -15.795 7.806 17.319 1.00 88.12 125 ARG A CA 1
ATOM 1029 C C . ARG A 1 125 ? -16.687 9.029 17.536 1.00 88.12 125 ARG A C 1
ATOM 1031 O O . ARG A 1 125 ? -17.458 9.048 18.486 1.00 88.12 125 ARG A O 1
ATOM 1038 N N . ARG A 1 126 ? -16.497 10.082 16.738 1.00 84.12 126 ARG A N 1
ATOM 1039 C CA . ARG A 1 126 ? -17.271 11.331 16.814 1.00 84.12 126 ARG A CA 1
ATOM 1040 C C . ARG A 1 126 ? -18.507 11.321 15.910 1.00 84.12 126 ARG A C 1
ATOM 1042 O O . ARG A 1 126 ? -19.270 12.280 15.963 1.00 84.12 126 ARG A O 1
ATOM 1049 N N . ARG A 1 127 ? -18.639 10.310 15.051 1.00 68.12 127 ARG A N 1
ATOM 1050 C CA . ARG A 1 127 ? -19.804 10.068 14.197 1.00 68.12 127 ARG A CA 1
ATOM 1051 C C . ARG A 1 127 ? -20.726 9.071 14.878 1.00 68.12 127 ARG A C 1
ATOM 1053 O O . ARG A 1 127 ? -21.945 9.228 14.680 1.00 68.12 127 ARG A O 1
#

pLDDT: mean 90.23, std 9.95, range [51.41, 98.19]

Nearest PDB structures (foldseek):
  3f4l-assembly3_D  TM=3.160E-01  e=3.838E+00  Escherichia coli K-12
  5jrl-assembly3_B-3  TM=4.201E-01  e=7.233E+00  Sphingopyxis alaskensis RB2256